Protein AF-X1S8B8-F1 (afdb_monomer_lite)

pLDDT: mean 83.9, std 11.96, range [38.81, 95.12]

Sequence (119 aa):
MYFSFPVNSLIFDIFGVILIASWLFNILILLIDDSYLNKSTVIGKKLNRLTYYNIILFIIGVLLIMWGVILTAFILDRFLFVIAFLMIIIGFFGIEMVSLQLALTTFLNIDNRGVWKFE

Structure (mmCIF, N/CA/C/O backbone):
data_AF-X1S8B8-F1
#
_entry.id   AF-X1S8B8-F1
#
loop_
_atom_site.group_PDB
_atom_site.id
_atom_site.type_symbol
_atom_site.label_atom_id
_atom_site.label_alt_id
_atom_site.label_comp_id
_atom_site.label_asym_id
_atom_site.label_entity_id
_atom_site.label_seq_id
_atom_site.pdbx_PDB_ins_code
_atom_site.Cartn_x
_atom_site.Cartn_y
_atom_site.Cartn_z
_atom_site.occupancy
_atom_site.B_iso_or_equiv
_atom_site.auth_seq_id
_atom_site.auth_comp_id
_atom_site.auth_asym_id
_atom_site.auth_atom_id
_atom_site.pdbx_PDB_model_num
ATOM 1 N N . MET A 1 1 ? 24.107 -4.800 -23.673 1.00 40.25 1 MET A N 1
ATOM 2 C CA . MET A 1 1 ? 22.802 -5.122 -24.285 1.00 40.25 1 MET A CA 1
ATOM 3 C C . MET A 1 1 ? 22.143 -6.275 -23.513 1.00 40.25 1 MET A C 1
ATOM 5 O O . MET A 1 1 ? 21.748 -7.250 -24.121 1.00 40.25 1 MET A O 1
ATOM 9 N N . TYR A 1 2 ? 22.089 -6.206 -22.172 1.00 38.81 2 TYR A N 1
ATOM 10 C CA . TYR A 1 2 ? 21.714 -7.355 -21.316 1.00 38.81 2 TYR A CA 1
ATOM 11 C C . TYR A 1 2 ? 20.583 -7.065 -20.311 1.00 38.81 2 TYR A C 1
ATOM 13 O O . TYR A 1 2 ? 20.232 -7.937 -19.532 1.00 38.81 2 TYR A O 1
ATOM 21 N N . PHE A 1 3 ? 19.980 -5.873 -20.346 1.00 44.00 3 PHE A N 1
ATOM 22 C CA . PHE A 1 3 ? 18.855 -5.511 -19.467 1.00 44.00 3 PHE A CA 1
ATOM 23 C C . PHE A 1 3 ? 17.703 -4.833 -20.216 1.00 44.00 3 PHE A C 1
ATOM 25 O O . PHE A 1 3 ? 16.928 -4.087 -19.634 1.00 44.00 3 PHE A O 1
ATOM 32 N N . SER A 1 4 ? 17.557 -5.095 -21.514 1.00 45.78 4 SER A N 1
ATOM 33 C CA . SER A 1 4 ? 16.315 -4.776 -22.220 1.00 45.78 4 SER A CA 1
ATOM 34 C C . SER A 1 4 ? 15.363 -5.959 -22.061 1.00 45.78 4 SER A C 1
ATOM 36 O O . SER A 1 4 ? 15.211 -6.766 -22.976 1.00 45.78 4 SER A O 1
ATOM 38 N N . PHE A 1 5 ? 14.777 -6.111 -20.872 1.00 48.16 5 PHE A N 1
ATOM 39 C CA . PHE A 1 5 ? 13.583 -6.941 -20.753 1.00 48.16 5 PHE A CA 1
ATOM 40 C C . PHE A 1 5 ? 12.472 -6.250 -21.548 1.00 48.16 5 PHE A C 1
ATOM 42 O O . PHE A 1 5 ? 12.289 -5.041 -21.382 1.00 48.16 5 PHE A O 1
ATOM 49 N N . PRO A 1 6 ? 11.743 -6.956 -22.426 1.00 49.81 6 PRO A N 1
ATOM 50 C CA . PRO A 1 6 ? 10.541 -6.380 -22.993 1.00 49.81 6 PRO A CA 1
ATOM 51 C C . PRO A 1 6 ? 9.609 -6.044 -21.826 1.00 49.81 6 PRO A C 1
ATOM 53 O O . PRO A 1 6 ? 9.276 -6.912 -21.023 1.00 49.81 6 PRO A O 1
ATOM 56 N N . VAL A 1 7 ? 9.195 -4.777 -21.741 1.00 53.12 7 VAL A N 1
ATOM 57 C CA . VAL A 1 7 ? 8.193 -4.275 -20.779 1.00 53.12 7 VAL A CA 1
ATOM 58 C C . VAL A 1 7 ? 6.902 -5.115 -20.840 1.00 53.12 7 VAL A C 1
ATOM 60 O O . VAL A 1 7 ? 6.158 -5.202 -19.874 1.00 53.12 7 VAL A O 1
ATOM 63 N N . ASN A 1 8 ? 6.700 -5.822 -21.953 1.00 55.72 8 ASN A N 1
ATOM 64 C CA . ASN A 1 8 ? 5.643 -6.790 -22.209 1.00 55.72 8 ASN A CA 1
ATOM 65 C C . ASN A 1 8 ? 6.038 -8.211 -21.746 1.00 55.72 8 ASN A C 1
ATOM 67 O O . ASN A 1 8 ? 6.128 -9.143 -22.548 1.00 55.72 8 ASN A O 1
ATOM 71 N N . SER A 1 9 ? 6.385 -8.361 -20.465 1.00 67.62 9 SER A N 1
ATOM 72 C CA . SER A 1 9 ? 6.653 -9.671 -19.861 1.00 67.62 9 SER A CA 1
ATOM 73 C C . SER A 1 9 ? 5.482 -10.075 -18.973 1.00 67.62 9 SER A C 1
ATOM 75 O O . SER A 1 9 ? 5.024 -9.268 -18.168 1.00 67.62 9 SER A O 1
ATOM 77 N N . LEU A 1 10 ? 5.084 -11.346 -19.044 1.00 75.56 10 LEU A N 1
ATOM 78 C CA . LEU A 1 10 ? 4.004 -11.938 -18.242 1.00 75.56 10 LEU A CA 1
ATOM 79 C C . LEU A 1 10 ? 4.133 -11.659 -16.726 1.00 75.56 10 LEU A C 1
ATOM 81 O O . LEU A 1 10 ? 3.137 -11.606 -16.013 1.00 75.56 10 LEU A O 1
ATOM 85 N N . ILE A 1 11 ? 5.352 -11.438 -16.224 1.00 75.81 11 ILE A N 1
ATOM 86 C CA . ILE A 1 11 ? 5.609 -11.077 -14.820 1.00 75.81 11 ILE A CA 1
ATOM 87 C C . ILE A 1 11 ? 5.036 -9.693 -14.480 1.00 75.81 11 ILE A C 1
ATOM 89 O O . ILE A 1 11 ? 4.420 -9.528 -13.429 1.00 75.81 11 ILE A O 1
ATOM 93 N N . PHE A 1 12 ? 5.215 -8.706 -15.362 1.00 75.88 12 PHE A N 1
ATOM 94 C CA . PHE A 1 12 ? 4.678 -7.360 -15.152 1.00 75.88 12 PHE A CA 1
ATOM 95 C C . PHE A 1 12 ? 3.151 -7.349 -15.231 1.00 75.88 12 PHE A C 1
ATOM 97 O O . PHE A 1 12 ? 2.523 -6.633 -14.454 1.00 75.88 12 PHE A O 1
ATOM 104 N N . ASP A 1 13 ? 2.558 -8.195 -16.076 1.00 79.12 13 ASP A N 1
ATOM 105 C CA . ASP A 1 13 ? 1.103 -8.363 -16.136 1.00 79.12 13 ASP A CA 1
ATOM 106 C C . ASP A 1 13 ? 0.554 -8.928 -14.819 1.00 79.12 13 ASP A C 1
ATOM 108 O O . ASP A 1 13 ? -0.391 -8.378 -14.252 1.00 79.12 13 ASP A O 1
ATOM 112 N N . ILE A 1 14 ? 1.184 -9.980 -14.278 1.00 85.75 14 ILE A N 1
ATOM 113 C CA . ILE A 1 14 ? 0.804 -10.564 -12.981 1.00 85.75 14 ILE A CA 1
ATOM 114 C C . ILE A 1 14 ? 0.914 -9.519 -11.864 1.00 85.75 14 ILE A C 1
ATOM 116 O O . ILE A 1 14 ? -0.017 -9.369 -11.073 1.00 85.75 14 ILE A O 1
ATOM 120 N N . PHE A 1 15 ? 2.017 -8.768 -11.803 1.00 84.75 15 PHE A N 1
ATOM 121 C CA . PHE A 1 15 ? 2.184 -7.708 -10.805 1.00 84.75 15 PHE A CA 1
ATOM 122 C C . PHE A 1 15 ? 1.169 -6.576 -10.976 1.00 84.75 15 PHE A C 1
ATOM 124 O O . PHE A 1 15 ? 0.653 -6.076 -9.978 1.00 84.75 15 PHE A O 1
ATOM 131 N N . GLY A 1 16 ? 0.815 -6.213 -12.209 1.00 83.19 16 GLY A N 1
ATOM 132 C CA . GLY A 1 16 ? -0.247 -5.247 -12.481 1.00 83.19 16 GLY A CA 1
ATOM 133 C C . GLY A 1 16 ? -1.607 -5.712 -11.955 1.00 83.19 16 GLY A C 1
ATOM 134 O O . GLY A 1 16 ? -2.304 -4.945 -11.291 1.00 83.19 16 GLY A O 1
ATOM 135 N N . VAL A 1 17 ? -1.964 -6.981 -12.180 1.00 87.44 17 VAL A N 1
ATOM 136 C CA . VAL A 1 17 ? -3.211 -7.569 -11.659 1.00 87.44 17 VAL A CA 1
ATOM 137 C C . VAL A 1 17 ? -3.224 -7.580 -10.130 1.00 87.44 17 VAL A C 1
ATOM 139 O O . VAL A 1 17 ? -4.227 -7.184 -9.535 1.00 87.44 17 VAL A O 1
ATOM 142 N N . ILE A 1 18 ? -2.118 -7.982 -9.492 1.00 88.31 18 ILE A N 1
ATOM 143 C CA . ILE A 1 18 ? -1.986 -7.965 -8.026 1.00 88.31 18 ILE A CA 1
ATOM 144 C C . ILE A 1 18 ? -2.180 -6.544 -7.494 1.00 88.31 18 ILE A C 1
ATOM 146 O O . ILE A 1 18 ? -2.986 -6.343 -6.594 1.00 88.31 18 ILE A O 1
ATOM 150 N N . LEU A 1 19 ? -1.534 -5.548 -8.105 1.00 88.00 19 LEU A N 1
ATOM 151 C CA . LEU A 1 19 ? -1.639 -4.153 -7.683 1.00 88.00 19 LEU A CA 1
ATOM 152 C C . LEU A 1 19 ? -3.083 -3.626 -7.757 1.00 88.00 19 LEU A C 1
ATOM 154 O O . LEU A 1 19 ? -3.543 -2.945 -6.839 1.00 88.00 19 LEU A O 1
ATOM 158 N N . ILE A 1 20 ? -3.816 -3.957 -8.827 1.00 87.56 20 ILE A N 1
ATOM 159 C CA . ILE A 1 20 ? -5.234 -3.591 -8.971 1.00 87.56 20 ILE A CA 1
ATOM 160 C C . ILE A 1 20 ? -6.079 -4.284 -7.896 1.00 87.56 20 ILE A C 1
ATOM 162 O O . ILE A 1 20 ? -6.930 -3.641 -7.281 1.00 87.56 20 ILE A O 1
ATOM 166 N N . ALA A 1 21 ? -5.845 -5.572 -7.637 1.00 88.56 21 ALA A N 1
ATOM 167 C CA . ALA A 1 21 ? -6.549 -6.293 -6.581 1.00 88.56 21 ALA A CA 1
ATOM 168 C C . ALA A 1 21 ? -6.278 -5.667 -5.200 1.00 88.56 21 ALA A C 1
ATOM 170 O O . ALA A 1 21 ? -7.225 -5.367 -4.472 1.00 88.56 21 ALA A O 1
ATOM 171 N N . SER A 1 22 ? -5.013 -5.385 -4.875 1.00 86.50 22 SER A N 1
ATOM 172 C CA . SER A 1 22 ? -4.601 -4.708 -3.639 1.00 86.50 22 SER A CA 1
ATOM 173 C C . SER A 1 22 ? -5.257 -3.337 -3.492 1.00 86.50 22 SER A C 1
ATOM 175 O O . SER A 1 22 ? -5.722 -2.978 -2.411 1.00 86.50 22 SER A O 1
ATOM 177 N N . TRP A 1 23 ? -5.381 -2.581 -4.585 1.00 84.81 23 TRP A N 1
ATOM 178 C CA . TRP A 1 23 ? -6.099 -1.308 -4.588 1.00 84.81 23 TRP A CA 1
ATOM 179 C C . TRP A 1 23 ? -7.581 -1.464 -4.223 1.00 84.81 23 TRP A C 1
ATOM 181 O O . TRP A 1 23 ? -8.077 -0.755 -3.344 1.00 84.81 23 TRP A O 1
ATOM 191 N N . LEU A 1 24 ? -8.277 -2.416 -4.852 1.00 89.06 24 LEU A N 1
ATOM 192 C CA . LEU A 1 24 ? -9.690 -2.690 -4.576 1.00 89.06 24 LEU A CA 1
ATOM 193 C C . LEU A 1 24 ? -9.907 -3.132 -3.123 1.00 89.06 24 LEU A C 1
ATOM 195 O O . LEU A 1 24 ? -10.826 -2.640 -2.466 1.00 89.06 24 LEU A O 1
ATOM 199 N N . PHE A 1 25 ? -9.042 -4.002 -2.593 1.00 86.94 25 PHE A N 1
ATOM 200 C CA . PHE A 1 25 ? -9.104 -4.416 -1.190 1.00 86.94 25 PHE A CA 1
ATOM 201 C C . PHE A 1 25 ? -8.846 -3.257 -0.227 1.00 86.94 25 PHE A C 1
ATOM 203 O O . PHE A 1 25 ? -9.553 -3.132 0.769 1.00 86.94 25 PHE A O 1
ATOM 210 N N . ASN A 1 26 ? -7.899 -2.369 -0.532 1.00 85.81 26 ASN A N 1
ATOM 211 C CA . ASN A 1 26 ? -7.636 -1.190 0.293 1.00 85.81 26 ASN A CA 1
ATOM 212 C C . ASN A 1 26 ? -8.836 -0.229 0.339 1.00 85.81 26 ASN A C 1
ATOM 214 O O . ASN A 1 26 ? -9.151 0.298 1.407 1.00 85.81 26 ASN A O 1
ATOM 218 N N . ILE A 1 27 ? -9.545 -0.038 -0.781 1.00 86.50 27 ILE A N 1
ATOM 219 C CA . ILE A 1 27 ? -10.805 0.726 -0.803 1.00 86.50 27 ILE A CA 1
ATOM 220 C C . ILE A 1 27 ? -11.869 0.028 0.048 1.00 86.50 27 ILE A C 1
ATOM 222 O O . ILE A 1 27 ? -12.556 0.680 0.831 1.00 86.50 27 ILE A O 1
ATOM 226 N N . LEU A 1 28 ? -11.999 -1.293 -0.074 1.00 87.69 28 LEU A N 1
ATOM 227 C CA . LEU A 1 28 ? -12.970 -2.061 0.699 1.00 87.69 28 LEU A CA 1
ATOM 228 C C . LEU A 1 28 ? -12.704 -1.964 2.210 1.00 87.69 28 LEU A C 1
ATOM 230 O O . LEU A 1 28 ? -13.640 -1.720 2.969 1.00 87.69 28 LEU A O 1
ATOM 234 N N . ILE A 1 29 ? -11.443 -2.071 2.642 1.00 85.81 29 ILE A N 1
ATOM 235 C CA . ILE A 1 29 ? -11.053 -1.887 4.049 1.00 85.81 29 ILE A CA 1
ATOM 236 C C . ILE A 1 29 ? -11.421 -0.482 4.527 1.00 85.81 29 ILE A C 1
ATOM 238 O O . ILE A 1 29 ? -11.993 -0.338 5.601 1.00 85.81 29 ILE A O 1
ATOM 242 N N . LEU A 1 30 ? -11.171 0.547 3.716 1.00 87.94 30 LEU A N 1
ATOM 243 C CA . LEU A 1 30 ? -11.544 1.920 4.053 1.00 87.94 30 LEU A CA 1
ATOM 244 C C . LEU A 1 30 ? -13.050 2.087 4.263 1.00 87.94 30 LEU A C 1
ATOM 246 O O . LEU A 1 30 ? -13.462 2.740 5.219 1.00 87.94 30 LEU A O 1
ATOM 250 N N . LEU A 1 31 ? -13.871 1.506 3.385 1.00 87.62 31 LEU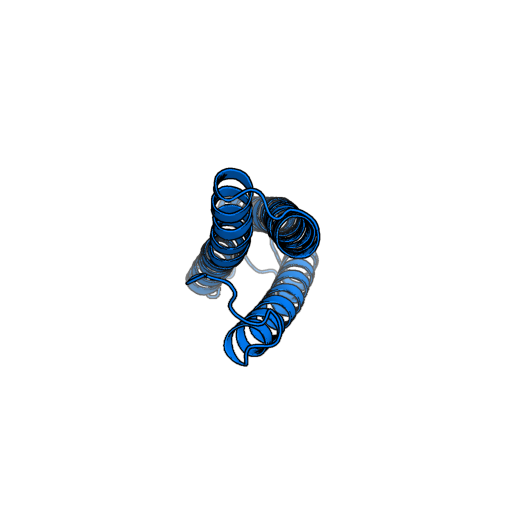 A N 1
ATOM 251 C CA . LEU A 1 31 ? -15.329 1.580 3.501 1.00 87.62 31 LEU A CA 1
ATOM 252 C C . LEU A 1 31 ? -15.833 0.867 4.760 1.00 87.62 31 LEU A C 1
ATOM 254 O O . LEU A 1 31 ? -16.735 1.370 5.435 1.00 87.62 31 LEU A O 1
ATOM 258 N N . ILE A 1 32 ? -15.236 -0.282 5.090 1.00 86.44 32 ILE A N 1
ATOM 259 C CA . ILE A 1 32 ? -15.538 -1.012 6.323 1.00 86.44 32 ILE A CA 1
ATOM 260 C C . ILE A 1 32 ? -15.128 -0.182 7.541 1.00 86.44 32 ILE A C 1
ATOM 262 O O . ILE A 1 32 ? -15.933 -0.015 8.456 1.00 86.44 32 ILE A O 1
ATOM 266 N N . ASP A 1 33 ? -13.921 0.378 7.544 1.00 86.69 33 ASP A N 1
ATOM 267 C CA . ASP A 1 33 ? -13.426 1.188 8.653 1.00 86.69 33 ASP A CA 1
ATOM 268 C C . ASP A 1 33 ? -14.275 2.442 8.871 1.00 86.69 33 ASP A C 1
ATOM 270 O O . ASP A 1 33 ? -14.579 2.805 10.007 1.00 86.69 33 ASP A O 1
ATOM 274 N N . ASP A 1 34 ? -14.705 3.117 7.808 1.00 86.00 34 ASP A N 1
ATOM 275 C CA . ASP A 1 34 ? -15.518 4.317 7.975 1.00 86.00 34 ASP A CA 1
ATOM 276 C C . ASP A 1 34 ? -16.920 4.004 8.518 1.00 86.00 34 ASP A C 1
ATOM 278 O O . ASP A 1 34 ? -17.428 4.734 9.373 1.00 86.00 34 ASP A O 1
ATOM 282 N N . SER A 1 35 ? -17.498 2.881 8.083 1.00 85.62 35 SER A N 1
ATOM 283 C CA . SER A 1 35 ? -18.858 2.473 8.452 1.00 85.62 35 SER A CA 1
ATOM 284 C C . SER A 1 35 ? -18.930 1.817 9.834 1.00 85.62 35 SER A C 1
ATOM 286 O O . SER A 1 35 ? -19.832 2.114 10.617 1.00 85.62 35 SER A O 1
ATOM 288 N N . TYR A 1 36 ? -17.975 0.940 10.157 1.00 86.50 36 TYR A N 1
ATOM 289 C CA . TYR A 1 36 ? -18.071 0.031 11.303 1.00 86.50 36 TYR A CA 1
ATOM 290 C C . TYR A 1 36 ? -17.019 0.280 12.387 1.00 86.50 36 TYR A C 1
ATOM 292 O O . TYR A 1 36 ? -17.183 -0.207 13.505 1.00 86.50 36 TYR A O 1
ATOM 300 N N . LEU A 1 37 ? -15.952 1.044 12.140 1.00 88.94 37 LEU A N 1
ATOM 301 C CA . LEU A 1 37 ? -14.903 1.212 13.146 1.00 88.94 37 LEU A CA 1
ATOM 302 C C . LEU A 1 37 ? -15.330 2.168 14.264 1.00 88.94 37 LEU A C 1
ATOM 304 O O . LEU A 1 37 ? -15.719 3.327 14.065 1.00 88.94 37 LEU A O 1
ATOM 308 N N . ASN A 1 38 ? -15.173 1.717 15.502 1.00 88.06 38 ASN A N 1
ATOM 309 C CA . ASN A 1 38 ? -15.380 2.535 16.679 1.00 88.06 38 ASN A CA 1
ATOM 310 C C . ASN A 1 38 ? -14.165 3.423 16.976 1.00 88.06 38 ASN A C 1
ATOM 312 O O . ASN A 1 38 ? -13.303 3.110 17.804 1.00 88.06 38 ASN A O 1
ATOM 316 N N . LYS A 1 39 ? -14.161 4.605 16.353 1.00 84.69 39 LYS A N 1
ATOM 317 C CA . LYS A 1 39 ? -13.134 5.654 16.487 1.00 84.69 39 LYS A CA 1
ATOM 318 C C . LYS A 1 39 ? -13.026 6.268 17.903 1.00 84.69 39 LYS A C 1
ATOM 320 O O . LYS A 1 39 ? -12.191 7.143 18.120 1.00 84.69 39 LYS A O 1
ATOM 325 N N . SER A 1 40 ? -13.837 5.842 18.878 1.00 85.94 40 SER A N 1
ATOM 326 C CA . SER A 1 40 ? -13.704 6.264 20.284 1.00 85.94 40 SER A CA 1
ATOM 327 C C . SER A 1 40 ? -12.635 5.469 21.045 1.00 85.94 40 SER A C 1
ATOM 329 O O . SER A 1 40 ? -11.960 6.025 21.915 1.00 85.94 40 SER A O 1
ATOM 331 N N . THR A 1 41 ? -12.419 4.205 20.671 1.00 87.50 41 THR A N 1
ATOM 332 C CA . THR A 1 41 ? -11.451 3.320 21.327 1.00 87.50 41 THR A CA 1
ATOM 333 C C . THR A 1 41 ? -10.022 3.619 20.880 1.00 87.50 41 THR A C 1
ATOM 335 O O . THR A 1 41 ? -9.779 4.080 19.764 1.00 87.50 41 THR A O 1
ATOM 338 N N . VAL A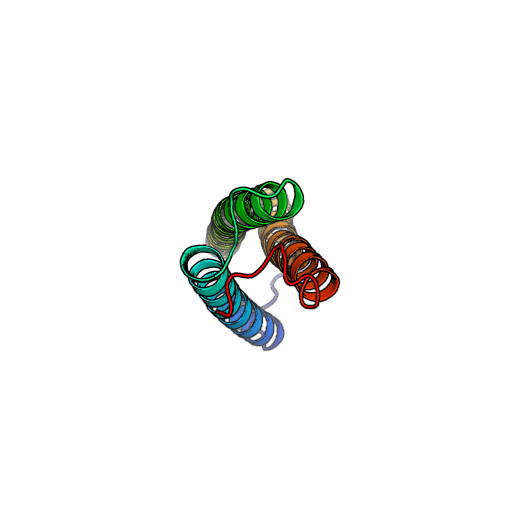 1 42 ? -9.039 3.339 21.743 1.00 88.25 42 VAL A N 1
ATOM 339 C CA . VAL A 1 42 ? -7.614 3.542 21.417 1.00 88.25 42 VAL A CA 1
ATOM 340 C C . VAL A 1 42 ? -7.207 2.714 20.192 1.00 88.25 42 VAL A C 1
ATOM 342 O O . VAL A 1 42 ? -6.523 3.219 19.301 1.00 88.25 42 VAL A O 1
ATOM 345 N N . ILE A 1 43 ? -7.680 1.466 20.118 1.00 87.25 43 ILE A N 1
ATOM 346 C CA . ILE A 1 43 ? -7.403 0.548 19.007 1.00 87.25 43 ILE A CA 1
ATOM 347 C C . ILE A 1 43 ? -8.097 1.026 17.726 1.00 87.25 43 ILE A C 1
ATOM 349 O O . ILE A 1 43 ? -7.438 1.123 16.693 1.00 87.25 43 ILE A O 1
ATOM 353 N N . GLY A 1 44 ? -9.372 1.425 17.794 1.00 86.81 44 GLY A N 1
ATOM 354 C CA . GLY A 1 44 ? -10.098 1.961 16.640 1.00 86.81 44 GLY A CA 1
ATOM 355 C C . GLY A 1 44 ? -9.463 3.236 16.079 1.00 86.81 44 GLY A C 1
ATOM 356 O O . GLY A 1 44 ? -9.312 3.376 14.870 1.00 86.81 44 GLY A O 1
ATOM 357 N N . LYS A 1 45 ? -8.969 4.144 16.932 1.00 88.44 45 LYS A N 1
ATOM 358 C CA . LYS A 1 45 ? -8.197 5.316 16.469 1.00 88.44 45 LYS A CA 1
ATOM 359 C C . LYS A 1 45 ? -6.902 4.919 15.757 1.00 88.44 45 LYS A C 1
ATOM 361 O O . LYS A 1 45 ? -6.518 5.577 14.789 1.00 88.44 45 LYS A O 1
ATOM 366 N N . LYS A 1 46 ? -6.218 3.877 16.242 1.00 89.50 46 LYS A N 1
ATOM 367 C CA . LYS A 1 46 ? -4.970 3.376 15.653 1.00 89.50 46 LYS A CA 1
ATOM 368 C C . LYS A 1 46 ? -5.214 2.724 14.290 1.00 89.50 46 LYS A C 1
ATOM 370 O O . LYS A 1 46 ? -4.485 3.054 13.361 1.00 89.50 46 LYS A O 1
ATOM 375 N N . LEU A 1 47 ? -6.236 1.874 14.168 1.00 90.06 47 LEU A N 1
ATOM 376 C CA . LEU A 1 47 ? -6.649 1.263 12.898 1.00 90.06 47 LEU A CA 1
ATOM 377 C C . LEU A 1 47 ? -7.027 2.331 11.871 1.00 90.06 47 LEU A C 1
ATOM 379 O O . LEU A 1 47 ? -6.406 2.392 10.820 1.00 90.06 47 LEU A O 1
ATOM 383 N N . ASN A 1 48 ? -7.893 3.279 12.244 1.00 90.31 48 ASN A N 1
ATOM 384 C CA . ASN A 1 48 ? -8.287 4.389 11.372 1.00 90.31 48 ASN A CA 1
ATOM 385 C C . ASN A 1 48 ? -7.066 5.150 10.826 1.00 90.31 48 ASN A C 1
ATOM 387 O O . ASN A 1 48 ? -6.969 5.449 9.640 1.00 90.31 48 ASN A O 1
ATOM 391 N N . ARG A 1 49 ? -6.089 5.448 11.694 1.00 89.69 49 ARG A N 1
ATOM 392 C CA . ARG A 1 49 ? -4.855 6.135 11.291 1.00 89.69 49 ARG A CA 1
ATOM 393 C C . ARG A 1 49 ? -3.982 5.277 10.370 1.00 89.69 49 ARG A C 1
ATOM 395 O O . ARG A 1 49 ? -3.423 5.818 9.420 1.00 89.69 49 ARG A O 1
ATOM 402 N N . LEU A 1 50 ? -3.863 3.976 10.641 1.00 90.56 50 LEU A N 1
ATOM 403 C CA . LEU A 1 50 ? -3.141 3.038 9.776 1.00 90.56 50 LEU A CA 1
ATOM 404 C C . LEU A 1 50 ? -3.770 2.969 8.384 1.00 90.56 50 LEU A C 1
ATOM 406 O O . LEU A 1 50 ? -3.035 2.973 7.404 1.00 90.56 50 LEU A O 1
ATOM 410 N N . THR A 1 51 ? -5.097 3.008 8.289 1.00 90.94 51 THR A N 1
ATOM 411 C CA . THR A 1 51 ? -5.819 3.035 7.013 1.00 90.94 51 THR A CA 1
ATOM 412 C C . THR A 1 51 ? -5.486 4.287 6.212 1.00 90.94 51 THR A C 1
ATOM 414 O O . THR A 1 51 ? -5.114 4.182 5.046 1.00 90.94 51 THR A O 1
ATOM 417 N N . TYR A 1 52 ? -5.472 5.471 6.835 1.00 89.44 52 TYR A N 1
ATOM 418 C CA . TYR A 1 52 ? -5.026 6.692 6.148 1.00 89.44 52 TYR A CA 1
ATOM 419 C C . TYR A 1 52 ? -3.552 6.650 5.728 1.00 89.44 52 TYR A C 1
ATOM 421 O O . TYR A 1 52 ? -3.222 7.074 4.619 1.00 89.44 52 TYR A O 1
ATOM 429 N N . TYR A 1 53 ? -2.659 6.131 6.577 1.00 90.19 53 TYR A N 1
ATOM 430 C CA . TYR A 1 53 ? -1.253 5.957 6.201 1.00 90.19 53 TYR A CA 1
ATOM 431 C C . TYR A 1 53 ? -1.093 4.998 5.025 1.00 90.19 53 TYR A C 1
ATOM 433 O O . TYR A 1 53 ? -0.316 5.290 4.118 1.00 90.19 53 TYR A O 1
ATOM 441 N N . ASN A 1 54 ? -1.863 3.912 5.003 1.00 91.44 54 ASN A N 1
ATOM 442 C CA . ASN A 1 54 ? -1.868 2.961 3.906 1.00 91.44 54 ASN A CA 1
ATOM 443 C C . ASN A 1 54 ? -2.288 3.619 2.585 1.00 91.44 54 ASN A C 1
ATOM 445 O O . ASN A 1 54 ? -1.593 3.450 1.593 1.00 91.44 54 ASN A O 1
ATOM 449 N N . ILE A 1 55 ? -3.333 4.456 2.567 1.00 90.75 55 ILE A N 1
ATOM 450 C CA . ILE A 1 55 ? -3.743 5.192 1.352 1.00 90.75 55 ILE A CA 1
ATOM 451 C C . ILE A 1 55 ? -2.635 6.128 0.858 1.00 90.75 55 ILE A C 1
ATOM 453 O O . ILE A 1 55 ? -2.336 6.165 -0.334 1.00 90.75 55 ILE A O 1
ATOM 457 N N . ILE A 1 56 ? -2.033 6.911 1.758 1.00 91.62 56 ILE A N 1
ATOM 458 C CA . ILE A 1 56 ? -0.986 7.872 1.381 1.00 91.62 56 ILE A CA 1
ATOM 459 C C . ILE A 1 56 ? 0.221 7.128 0.802 1.00 91.62 56 ILE A C 1
ATOM 461 O O . ILE A 1 56 ? 0.724 7.498 -0.259 1.00 91.62 56 ILE A O 1
ATOM 465 N N . LEU A 1 57 ? 0.662 6.060 1.471 1.00 92.75 57 LEU A N 1
ATOM 466 C CA . LEU A 1 57 ? 1.765 5.224 1.004 1.00 92.75 57 LEU A CA 1
ATOM 467 C C . LEU A 1 57 ? 1.413 4.497 -0.294 1.00 92.75 57 LEU A C 1
ATOM 469 O O . LEU A 1 57 ? 2.277 4.365 -1.158 1.00 92.75 57 LEU A O 1
ATOM 473 N N . PHE A 1 58 ? 0.146 4.121 -0.481 1.00 92.12 58 PHE A N 1
ATOM 474 C CA . PHE A 1 58 ? -0.349 3.562 -1.730 1.00 92.12 58 PHE A CA 1
ATOM 475 C C . PHE A 1 58 ? -0.192 4.550 -2.889 1.00 92.12 58 PHE A C 1
ATOM 477 O O . PHE A 1 58 ? 0.390 4.210 -3.916 1.00 92.12 58 PHE A O 1
ATOM 484 N N . ILE A 1 59 ? -0.635 5.798 -2.708 1.00 91.88 59 ILE A N 1
ATOM 485 C CA . ILE A 1 59 ? -0.495 6.856 -3.720 1.00 91.88 59 ILE A CA 1
ATOM 486 C C . ILE A 1 59 ? 0.983 7.097 -4.049 1.00 91.88 59 ILE A C 1
ATOM 488 O O . ILE A 1 59 ? 1.347 7.154 -5.222 1.00 91.88 59 ILE A O 1
ATOM 492 N N . ILE A 1 60 ? 1.845 7.197 -3.033 1.00 95.00 60 ILE A N 1
ATOM 493 C CA . ILE A 1 60 ? 3.293 7.369 -3.232 1.00 95.00 60 ILE A CA 1
ATOM 494 C C . ILE A 1 60 ? 3.876 6.184 -4.010 1.00 95.00 60 ILE A C 1
ATOM 496 O O . ILE A 1 60 ? 4.642 6.392 -4.950 1.00 95.00 60 ILE A O 1
ATOM 500 N N . GLY A 1 61 ? 3.495 4.954 -3.662 1.00 95.06 61 GLY A N 1
ATOM 501 C CA . GLY A 1 61 ? 3.939 3.747 -4.353 1.00 95.06 61 GLY A CA 1
ATOM 502 C C . GLY A 1 61 ? 3.512 3.722 -5.821 1.00 95.06 61 GLY A C 1
ATOM 503 O O . GLY A 1 61 ? 4.340 3.456 -6.689 1.00 95.06 61 GLY A O 1
ATOM 504 N N . VAL A 1 62 ? 2.262 4.089 -6.123 1.00 92.50 62 VAL A N 1
ATOM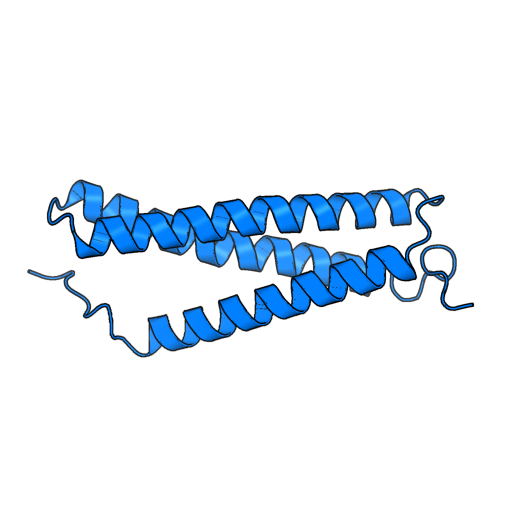 505 C CA . VAL A 1 62 ? 1.766 4.186 -7.506 1.00 92.50 62 VAL A CA 1
ATOM 506 C C . VAL A 1 62 ? 2.529 5.251 -8.286 1.00 92.50 62 VAL A C 1
ATOM 508 O O . VAL A 1 62 ? 2.922 5.001 -9.423 1.00 92.50 62 VAL A O 1
ATOM 511 N N . LEU A 1 63 ? 2.794 6.414 -7.683 1.00 94.56 63 LEU A N 1
ATOM 512 C CA . LEU A 1 63 ? 3.598 7.459 -8.319 1.00 94.56 63 LEU A CA 1
ATOM 513 C C . LEU A 1 63 ? 5.026 6.973 -8.601 1.00 94.56 63 LEU A C 1
ATOM 515 O O . LEU A 1 63 ? 5.534 7.219 -9.693 1.00 94.56 63 LEU A O 1
ATOM 519 N N . LEU A 1 64 ? 5.659 6.256 -7.667 1.00 95.12 64 LEU A N 1
ATOM 520 C CA . LEU A 1 64 ? 6.986 5.665 -7.871 1.00 95.12 64 LEU A CA 1
ATOM 521 C C . LEU A 1 64 ? 6.998 4.670 -9.035 1.00 95.12 64 LEU A C 1
ATOM 523 O O . LEU A 1 64 ? 7.885 4.749 -9.884 1.00 95.12 64 LEU A O 1
ATOM 527 N N . ILE A 1 65 ? 6.005 3.779 -9.105 1.00 92.12 65 ILE A N 1
ATOM 528 C CA . ILE A 1 65 ? 5.871 2.816 -10.205 1.00 92.12 65 ILE A CA 1
ATOM 529 C C . ILE A 1 65 ? 5.657 3.554 -11.526 1.00 92.12 65 ILE A C 1
ATOM 531 O O . ILE A 1 65 ? 6.380 3.303 -12.485 1.00 92.12 65 ILE A O 1
ATOM 535 N N . MET A 1 66 ? 4.710 4.493 -11.579 1.00 90.12 66 MET A N 1
ATOM 536 C CA . MET A 1 66 ? 4.380 5.241 -12.793 1.00 90.12 66 MET A CA 1
ATOM 537 C C . MET A 1 66 ? 5.593 6.010 -13.327 1.00 90.12 66 MET A C 1
ATOM 539 O O . MET A 1 66 ? 5.929 5.886 -14.505 1.00 90.12 66 MET A O 1
ATOM 543 N N . TRP A 1 67 ? 6.291 6.757 -12.467 1.00 90.12 67 TRP A N 1
ATOM 544 C CA . TRP A 1 67 ? 7.505 7.469 -12.863 1.00 90.12 67 TRP A CA 1
ATOM 545 C C . TRP A 1 67 ? 8.630 6.510 -13.248 1.00 90.12 67 TRP A C 1
ATOM 547 O O . TRP A 1 67 ? 9.303 6.754 -14.244 1.00 90.12 67 TRP A O 1
ATOM 557 N N . GLY A 1 68 ? 8.809 5.397 -12.537 1.00 89.38 68 GLY A N 1
ATOM 558 C CA . GLY A 1 68 ? 9.788 4.376 -12.907 1.00 89.38 68 GLY A CA 1
ATOM 559 C C . GLY A 1 68 ? 9.513 3.766 -14.288 1.00 89.38 68 GLY A C 1
ATOM 560 O O . GLY A 1 68 ? 10.431 3.608 -15.093 1.00 89.38 68 GLY A O 1
ATOM 561 N N . VAL A 1 69 ? 8.249 3.502 -14.626 1.00 86.12 69 VAL A N 1
ATOM 562 C CA . VAL A 1 69 ? 7.853 3.017 -15.959 1.00 86.12 69 VAL A CA 1
ATOM 563 C C . VAL A 1 69 ? 8.121 4.074 -17.035 1.00 86.12 69 VAL A C 1
ATOM 565 O O . VAL A 1 69 ? 8.710 3.759 -18.066 1.00 86.12 69 VAL A O 1
ATOM 568 N N . ILE A 1 70 ? 7.768 5.341 -16.795 1.00 85.75 70 ILE A N 1
ATOM 569 C CA . ILE A 1 70 ? 8.058 6.435 -17.739 1.00 85.75 70 ILE A CA 1
ATOM 570 C C . ILE A 1 70 ? 9.573 6.555 -17.970 1.00 85.75 70 ILE A C 1
ATOM 572 O O . ILE A 1 70 ? 10.031 6.602 -19.110 1.00 85.75 70 ILE A O 1
ATOM 576 N N . LEU A 1 71 ? 10.373 6.557 -16.904 1.00 85.50 71 LEU A N 1
ATOM 577 C CA . LEU A 1 71 ? 11.826 6.682 -17.012 1.00 85.50 71 LEU A CA 1
ATOM 578 C C . LEU A 1 71 ? 12.443 5.485 -17.752 1.00 85.50 71 LEU A C 1
ATOM 580 O O . LEU A 1 71 ? 13.284 5.689 -18.620 1.00 85.50 71 LEU A O 1
ATOM 584 N N . THR A 1 72 ? 11.997 4.254 -17.483 1.00 81.81 72 THR A N 1
ATOM 585 C CA . THR A 1 72 ? 12.489 3.064 -18.210 1.00 81.81 72 THR A CA 1
ATOM 586 C C . THR A 1 72 ? 12.074 3.037 -19.684 1.00 81.81 72 THR A C 1
ATOM 588 O O . THR A 1 72 ? 12.811 2.487 -20.501 1.00 81.81 72 THR A O 1
ATOM 591 N N . ALA A 1 73 ? 10.936 3.637 -20.047 1.00 76.50 73 ALA A N 1
ATOM 592 C CA . ALA A 1 73 ? 10.452 3.684 -21.427 1.00 76.50 73 ALA A CA 1
ATOM 593 C C . ALA A 1 73 ? 11.138 4.761 -22.287 1.00 76.50 73 ALA A C 1
ATOM 595 O O . ALA A 1 73 ? 11.336 4.550 -23.483 1.00 76.50 73 ALA A O 1
ATOM 596 N N . PHE A 1 74 ? 11.499 5.908 -21.699 1.00 73.75 74 PHE A N 1
ATOM 597 C CA . PHE A 1 74 ? 12.002 7.070 -22.446 1.00 73.75 74 PHE A CA 1
ATOM 598 C C . PHE A 1 74 ? 13.487 7.389 -22.213 1.00 73.75 74 PHE A C 1
ATOM 600 O O . PHE A 1 74 ? 14.067 8.143 -22.995 1.00 73.75 74 PHE A O 1
ATOM 607 N N . ILE A 1 75 ? 14.128 6.835 -21.176 1.00 69.00 75 ILE A N 1
ATOM 608 C CA . ILE A 1 75 ? 15.522 7.142 -20.827 1.00 69.00 75 ILE A CA 1
ATOM 609 C C . ILE A 1 75 ? 16.405 5.899 -20.975 1.00 69.00 75 ILE A C 1
ATOM 611 O O . ILE A 1 75 ? 16.256 4.909 -20.266 1.00 69.00 75 ILE A O 1
ATOM 615 N N . LEU A 1 76 ? 17.377 5.987 -21.890 1.00 63.06 76 LEU A N 1
ATOM 616 C CA . LEU A 1 76 ? 18.345 4.923 -22.204 1.00 63.06 76 LEU A CA 1
ATOM 617 C C . LEU A 1 76 ? 19.663 5.026 -21.411 1.00 63.06 76 LEU A C 1
ATOM 619 O O . LEU A 1 76 ? 20.563 4.203 -21.605 1.00 63.06 76 LEU A O 1
ATOM 623 N N . ASP A 1 77 ? 19.807 6.028 -20.538 1.00 78.12 77 ASP A N 1
ATOM 624 C CA . ASP A 1 77 ? 20.978 6.134 -19.669 1.00 78.12 77 ASP A CA 1
ATOM 625 C C . ASP A 1 77 ? 20.993 4.996 -18.639 1.00 78.12 77 ASP A C 1
ATOM 627 O O . ASP A 1 77 ? 20.016 4.748 -17.932 1.00 78.12 77 ASP A O 1
ATOM 631 N N . ARG A 1 78 ? 22.125 4.290 -18.549 1.00 76.81 78 ARG A N 1
ATOM 632 C CA . ARG A 1 78 ? 22.245 3.051 -17.767 1.00 76.81 78 ARG A CA 1
ATOM 633 C C . ARG A 1 78 ? 22.063 3.267 -16.269 1.00 76.81 78 ARG A C 1
ATOM 635 O O . ARG A 1 78 ? 21.572 2.365 -15.598 1.00 76.81 78 ARG A O 1
ATOM 642 N N . PHE A 1 79 ? 22.475 4.415 -15.741 1.00 81.56 79 PHE A N 1
ATOM 643 C CA . PHE A 1 79 ? 22.350 4.703 -14.316 1.00 81.56 79 PHE A CA 1
ATOM 644 C C . PHE A 1 79 ? 20.906 5.070 -13.967 1.00 81.56 79 PHE A C 1
ATOM 646 O O . PHE A 1 79 ? 20.330 4.508 -13.034 1.00 81.56 79 PHE A O 1
ATOM 653 N N . LEU A 1 80 ? 20.289 5.937 -14.774 1.00 82.94 80 LEU A N 1
ATOM 654 C CA . LEU A 1 80 ? 18.881 6.306 -14.611 1.00 82.94 80 LEU A CA 1
ATOM 655 C C . LEU A 1 80 ? 17.942 5.112 -14.806 1.00 82.94 80 LEU A C 1
ATOM 657 O O . LEU A 1 80 ? 16.952 5.002 -14.087 1.00 82.94 80 LEU A O 1
ATOM 661 N N . PHE A 1 81 ? 18.285 4.179 -15.696 1.00 84.12 81 PHE A N 1
ATOM 662 C CA . PHE A 1 81 ? 17.539 2.935 -15.873 1.00 84.12 81 PHE A CA 1
ATOM 663 C C . PHE A 1 81 ? 17.502 2.089 -14.589 1.00 84.12 81 PHE A C 1
ATOM 665 O O . PHE A 1 81 ? 16.442 1.596 -14.208 1.00 84.12 81 PHE A O 1
ATOM 672 N N . VAL A 1 82 ? 18.632 1.957 -13.880 1.00 87.50 82 VAL A N 1
ATOM 673 C CA . VAL A 1 82 ? 18.683 1.221 -12.603 1.00 87.50 82 VAL A CA 1
ATOM 674 C C . VAL A 1 82 ? 17.836 1.914 -11.537 1.00 87.50 82 VAL A C 1
ATOM 676 O O . VAL A 1 82 ? 17.070 1.245 -10.845 1.00 87.50 82 VAL A O 1
ATOM 679 N N . ILE A 1 83 ? 17.927 3.243 -11.422 1.00 89.56 83 ILE A N 1
ATOM 680 C CA . ILE A 1 83 ? 17.103 4.016 -10.478 1.00 89.56 83 ILE A CA 1
ATOM 681 C C . ILE A 1 83 ? 15.617 3.816 -10.779 1.00 89.56 83 ILE A C 1
ATOM 683 O O . ILE A 1 83 ? 14.842 3.527 -9.872 1.00 89.56 83 ILE A O 1
ATOM 687 N N . ALA A 1 84 ? 15.225 3.915 -12.047 1.00 89.38 84 ALA A N 1
ATOM 688 C CA . ALA A 1 84 ? 13.845 3.742 -12.470 1.00 89.38 84 ALA A CA 1
ATOM 689 C C . ALA A 1 84 ? 13.309 2.342 -12.124 1.00 89.38 84 ALA A C 1
ATOM 691 O O . ALA A 1 84 ? 12.194 2.210 -11.621 1.00 89.38 84 ALA A O 1
ATOM 692 N N . PHE A 1 85 ? 14.126 1.302 -12.301 1.00 86.81 85 PHE A N 1
ATOM 693 C CA . PHE A 1 85 ? 13.760 -0.061 -11.920 1.00 86.81 85 PHE A CA 1
ATOM 694 C C . PHE A 1 85 ? 13.621 -0.225 -10.397 1.00 86.81 85 PHE A C 1
ATOM 696 O O . PHE A 1 85 ? 12.678 -0.860 -9.924 1.00 86.81 85 PHE A O 1
ATOM 703 N N . LEU A 1 86 ? 14.512 0.395 -9.613 1.00 91.50 86 LEU A N 1
ATOM 704 C CA . LEU A 1 86 ? 14.399 0.427 -8.152 1.00 91.50 86 LEU A CA 1
ATOM 705 C C . LEU A 1 86 ? 13.128 1.149 -7.693 1.00 91.50 86 LEU A C 1
ATOM 707 O O . LEU A 1 86 ? 12.486 0.681 -6.758 1.00 91.50 86 LEU A O 1
ATOM 711 N N . MET A 1 87 ? 12.727 2.236 -8.358 1.00 93.88 87 MET A N 1
ATOM 712 C CA . MET A 1 87 ? 11.470 2.932 -8.056 1.00 93.88 87 MET A CA 1
ATOM 713 C C . MET A 1 87 ? 10.256 2.020 -8.254 1.00 93.88 87 MET A C 1
ATOM 715 O O . MET A 1 87 ? 9.382 1.991 -7.389 1.00 93.88 87 MET A O 1
ATOM 719 N N . ILE A 1 88 ? 10.224 1.236 -9.339 1.00 91.38 88 ILE A N 1
ATOM 720 C CA . ILE A 1 88 ? 9.149 0.262 -9.594 1.00 91.38 88 ILE A CA 1
ATOM 721 C C . ILE A 1 88 ? 9.110 -0.794 -8.484 1.00 91.38 88 ILE A C 1
ATOM 723 O O . ILE A 1 88 ? 8.054 -1.035 -7.904 1.00 91.38 88 ILE A O 1
ATOM 727 N N . ILE A 1 89 ? 10.260 -1.393 -8.155 1.00 91.94 89 ILE A N 1
ATOM 728 C CA . ILE A 1 89 ? 10.360 -2.440 -7.128 1.00 91.94 89 ILE A CA 1
ATOM 729 C C . ILE A 1 89 ? 9.939 -1.899 -5.756 1.00 91.94 89 ILE A C 1
ATOM 731 O O . ILE A 1 89 ? 9.102 -2.503 -5.087 1.00 91.94 89 ILE A O 1
ATOM 735 N N . ILE A 1 90 ? 10.490 -0.757 -5.337 1.00 95.06 90 ILE A N 1
ATOM 736 C CA . ILE A 1 90 ? 10.189 -0.143 -4.037 1.00 95.06 90 ILE A CA 1
ATOM 737 C C . ILE A 1 90 ? 8.717 0.265 -3.966 1.00 95.06 90 ILE A C 1
ATOM 739 O O . ILE A 1 90 ? 8.079 0.036 -2.942 1.00 95.06 90 ILE A O 1
ATOM 743 N N . GLY A 1 91 ? 8.165 0.833 -5.041 1.00 94.25 91 GLY A N 1
ATOM 744 C CA . GLY A 1 91 ? 6.755 1.204 -5.096 1.00 94.25 91 GLY A CA 1
ATOM 745 C C . GLY A 1 91 ? 5.837 -0.011 -4.964 1.00 94.25 91 GLY A C 1
ATOM 746 O O . GLY A 1 91 ? 4.929 0.007 -4.137 1.00 94.25 91 GLY A O 1
ATOM 747 N N . PHE A 1 92 ? 6.117 -1.087 -5.707 1.00 93.06 92 PHE A N 1
ATOM 748 C CA . PHE A 1 92 ? 5.318 -2.313 -5.671 1.00 93.06 92 PHE A CA 1
ATOM 749 C C . PHE A 1 92 ? 5.377 -2.995 -4.300 1.00 93.06 92 PHE A C 1
ATOM 751 O O . PHE A 1 92 ? 4.353 -3.152 -3.639 1.00 93.06 92 PHE A O 1
ATOM 758 N N . PHE A 1 93 ? 6.572 -3.344 -3.818 1.00 93.31 93 PHE A N 1
ATOM 759 C CA . PHE A 1 93 ? 6.699 -4.030 -2.530 1.00 93.31 93 PHE A CA 1
ATOM 760 C C . PHE A 1 93 ? 6.308 -3.139 -1.348 1.00 93.31 93 PHE A C 1
ATOM 762 O O . PHE A 1 93 ? 5.787 -3.645 -0.357 1.00 93.31 93 PHE A O 1
ATOM 769 N N . GLY A 1 94 ? 6.516 -1.824 -1.446 1.00 93.56 94 GLY A N 1
ATOM 770 C CA . GLY A 1 94 ? 6.076 -0.870 -0.432 1.00 93.56 94 GLY A CA 1
ATOM 771 C C . GLY A 1 94 ? 4.558 -0.873 -0.260 1.00 93.56 94 GLY A C 1
ATOM 772 O O . GLY A 1 94 ? 4.078 -0.940 0.870 1.00 93.56 94 GLY A O 1
ATOM 773 N N . ILE A 1 95 ? 3.808 -0.877 -1.368 1.00 93.44 95 ILE A N 1
ATOM 774 C CA . ILE A 1 95 ? 2.344 -1.013 -1.352 1.00 93.44 95 ILE A CA 1
ATOM 775 C C . ILE A 1 95 ? 1.927 -2.313 -0.666 1.00 93.44 95 ILE A C 1
ATOM 777 O O . ILE A 1 95 ? 1.112 -2.290 0.260 1.00 93.44 95 ILE A O 1
ATOM 781 N N . GLU A 1 96 ? 2.496 -3.437 -1.100 1.00 91.00 96 GLU A N 1
ATOM 782 C CA . GLU A 1 96 ? 2.101 -4.761 -0.617 1.00 91.00 96 GLU A CA 1
ATOM 783 C C . GLU A 1 96 ? 2.419 -4.951 0.871 1.00 91.00 96 GLU A C 1
ATOM 785 O O . GLU A 1 96 ? 1.579 -5.437 1.627 1.00 91.00 96 GLU A O 1
ATOM 790 N N . MET A 1 97 ? 3.590 -4.505 1.338 1.00 92.38 97 MET A N 1
ATOM 791 C CA . MET A 1 97 ? 3.966 -4.625 2.750 1.00 92.38 97 MET A CA 1
ATOM 792 C C . MET A 1 97 ? 3.040 -3.829 3.675 1.00 92.38 97 MET A C 1
ATOM 794 O O . MET A 1 97 ? 2.635 -4.337 4.723 1.00 92.38 97 MET A O 1
ATOM 798 N N . VAL A 1 98 ? 2.690 -2.595 3.304 1.00 91.50 98 VAL A N 1
ATOM 799 C CA . VAL A 1 98 ? 1.820 -1.743 4.132 1.00 91.50 98 VAL A CA 1
ATOM 800 C C . VAL A 1 98 ? 0.375 -2.244 4.090 1.00 91.50 98 VAL A C 1
ATOM 802 O O . VAL A 1 98 ? -0.280 -2.309 5.133 1.00 91.50 98 VAL A O 1
ATOM 805 N N . SER A 1 99 ? -0.094 -2.689 2.921 1.00 89.94 99 SER A N 1
ATOM 806 C CA . SER A 1 99 ? -1.430 -3.281 2.765 1.00 89.94 99 SER A CA 1
ATOM 807 C C . SER A 1 99 ? -1.560 -4.565 3.590 1.00 89.94 99 SER A C 1
ATOM 809 O O . SER A 1 99 ? -2.537 -4.743 4.319 1.00 89.94 99 SER A O 1
ATOM 811 N N . LEU A 1 100 ? -0.533 -5.423 3.571 1.00 90.44 100 LEU A N 1
ATOM 812 C CA . LEU A 1 100 ? -0.468 -6.625 4.401 1.00 90.44 100 LEU A CA 1
ATOM 813 C C . LEU A 1 100 ? -0.459 -6.281 5.896 1.00 90.44 100 LEU A C 1
ATOM 815 O O . LEU A 1 100 ? -1.169 -6.912 6.677 1.00 90.44 100 LEU A O 1
ATOM 819 N N . GLN A 1 101 ? 0.308 -5.269 6.309 1.00 92.00 101 GLN A N 1
ATOM 820 C CA . GLN A 1 101 ? 0.335 -4.817 7.700 1.00 92.00 101 GLN A CA 1
ATOM 821 C C . GLN A 1 101 ? -1.050 -4.352 8.173 1.00 92.00 101 GLN A C 1
ATOM 823 O O . GLN A 1 101 ? -1.462 -4.684 9.293 1.00 92.00 101 GLN A O 1
ATOM 828 N N . LEU A 1 102 ? -1.774 -3.601 7.339 1.00 90.88 102 LEU A N 1
ATOM 829 C CA . LEU A 1 102 ? -3.137 -3.170 7.636 1.00 90.88 102 LEU A CA 1
ATOM 830 C C . LEU A 1 102 ? -4.081 -4.371 7.751 1.00 90.88 102 LEU A C 1
ATOM 832 O O . LEU A 1 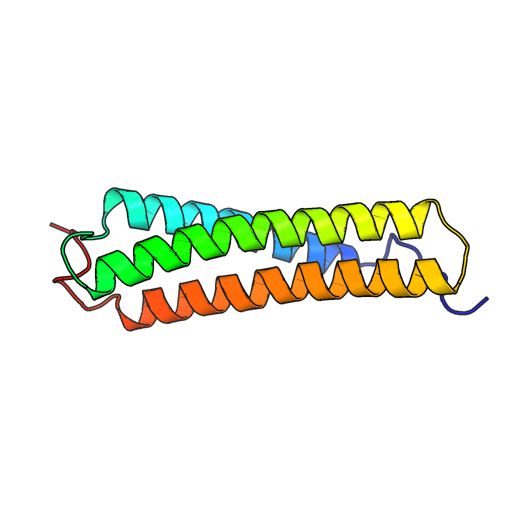102 ? -4.794 -4.487 8.750 1.00 90.88 102 LEU A O 1
ATOM 836 N N . ALA A 1 103 ? -4.041 -5.290 6.785 1.00 88.81 103 ALA A N 1
ATOM 837 C CA . ALA A 1 103 ? -4.870 -6.493 6.786 1.00 88.81 103 ALA A CA 1
ATOM 838 C C . ALA A 1 103 ? -4.623 -7.361 8.031 1.00 88.81 103 ALA A C 1
ATOM 840 O O . ALA A 1 103 ? -5.572 -7.746 8.713 1.00 88.81 103 ALA A O 1
ATOM 841 N N . LEU A 1 104 ? -3.357 -7.596 8.392 1.00 91.12 104 LEU A N 1
ATOM 842 C CA . LEU A 1 104 ? -2.984 -8.348 9.594 1.00 91.12 104 LEU A CA 1
ATOM 843 C C . LEU A 1 104 ? -3.471 -7.661 10.871 1.00 91.12 104 LEU A C 1
ATOM 845 O O . LEU A 1 104 ? -4.036 -8.312 11.746 1.00 91.12 104 LEU A O 1
ATOM 849 N N . THR A 1 105 ? -3.283 -6.344 10.986 1.00 89.94 105 THR A N 1
ATOM 850 C CA . THR A 1 105 ? -3.724 -5.601 12.177 1.00 89.94 105 THR A CA 1
ATOM 851 C C . THR A 1 105 ? -5.246 -5.631 12.309 1.00 89.94 105 THR A C 1
ATOM 853 O O . THR A 1 105 ? -5.763 -5.784 13.414 1.00 89.94 105 THR A O 1
ATOM 856 N N . THR A 1 106 ? -5.958 -5.522 11.189 1.00 87.69 106 THR A N 1
ATOM 857 C CA . THR A 1 106 ? -7.422 -5.608 11.131 1.00 87.69 106 THR A CA 1
ATOM 858 C C . THR A 1 106 ? -7.897 -6.992 11.561 1.00 87.69 106 THR A C 1
ATOM 860 O O . THR A 1 106 ? -8.717 -7.104 12.471 1.00 87.69 106 THR A O 1
ATOM 863 N N . PHE A 1 107 ? -7.311 -8.048 10.991 1.00 88.31 107 PHE A N 1
ATOM 864 C CA . PHE A 1 107 ? -7.632 -9.437 11.312 1.00 88.31 107 PHE A CA 1
ATOM 865 C C . PHE A 1 107 ? -7.410 -9.760 12.795 1.00 88.31 107 PHE A C 1
ATOM 867 O O . PHE A 1 107 ? -8.293 -10.307 13.445 1.00 88.31 107 PHE A O 1
ATOM 874 N N . LEU A 1 108 ? -6.279 -9.340 13.369 1.00 90.06 108 LEU A N 1
ATOM 875 C CA . LEU A 1 108 ? -5.973 -9.558 14.789 1.00 90.06 108 LEU A CA 1
ATOM 876 C C . LEU A 1 108 ? -6.951 -8.864 15.751 1.00 90.06 108 LEU A C 1
ATOM 878 O O . LEU A 1 108 ? -6.985 -9.203 16.930 1.00 90.06 108 LEU A O 1
ATOM 882 N N . ASN A 1 109 ? -7.720 -7.881 15.277 1.00 87.50 109 ASN A N 1
ATOM 883 C CA . ASN A 1 109 ? -8.688 -7.148 16.088 1.00 87.50 109 ASN A CA 1
ATOM 884 C C . ASN A 1 109 ? -10.141 -7.446 15.697 1.00 87.50 109 ASN A C 1
ATOM 886 O O . ASN A 1 109 ? -11.032 -6.782 16.222 1.00 87.50 109 ASN A O 1
ATOM 890 N N . ILE A 1 110 ? -10.403 -8.411 14.808 1.00 84.75 110 ILE A N 1
ATOM 891 C CA . ILE A 1 110 ? -11.750 -8.667 14.275 1.00 84.75 110 ILE A CA 1
ATOM 892 C C . ILE A 1 110 ? -12.743 -9.115 15.358 1.00 84.75 110 ILE A C 1
ATOM 894 O O . ILE A 1 110 ? -13.881 -8.656 15.383 1.00 84.75 110 ILE A O 1
ATOM 898 N N . ASP A 1 111 ? -12.282 -9.905 16.329 1.00 84.69 111 ASP A N 1
ATOM 899 C CA . ASP A 1 111 ? -13.109 -10.401 17.438 1.00 84.69 111 ASP A CA 1
ATOM 900 C C . ASP A 1 111 ? -13.327 -9.359 18.549 1.00 84.69 111 ASP A C 1
ATOM 902 O O . ASP A 1 111 ? -14.091 -9.576 19.497 1.00 84.69 111 ASP A O 1
ATOM 906 N N . ASN A 1 112 ? -12.667 -8.200 18.463 1.00 83.88 112 ASN A N 1
ATOM 907 C CA . ASN A 1 112 ? -12.786 -7.156 19.468 1.00 83.88 112 ASN A CA 1
ATOM 908 C C . ASN A 1 112 ? -14.073 -6.347 19.257 1.00 83.88 112 ASN A C 1
ATOM 910 O O . ASN A 1 112 ? -14.082 -5.319 18.578 1.00 83.88 112 ASN A O 1
ATOM 914 N N . ARG A 1 113 ? -15.162 -6.785 19.900 1.00 75.31 113 ARG A N 1
ATOM 915 C CA . ARG A 1 113 ? -16.487 -6.137 19.827 1.00 75.31 113 ARG A CA 1
ATOM 916 C C . ARG A 1 113 ? -16.492 -4.659 20.233 1.00 75.31 113 ARG A C 1
ATOM 918 O O . ARG A 1 113 ? -17.364 -3.920 19.810 1.00 75.31 113 ARG A O 1
ATOM 925 N N . GLY A 1 114 ? -15.522 -4.197 21.027 1.00 78.06 114 GLY A N 1
ATOM 926 C CA . GLY A 1 114 ? -15.408 -2.772 21.362 1.00 78.06 114 GLY A CA 1
ATOM 927 C C . GLY A 1 114 ? -14.884 -1.914 20.203 1.00 78.06 114 GLY A C 1
ATOM 928 O O . GLY A 1 114 ? -15.138 -0.708 20.155 1.00 78.06 114 GLY A O 1
ATOM 929 N N . VAL A 1 115 ? -14.147 -2.530 19.275 1.00 81.56 115 VAL A N 1
ATOM 930 C CA . VAL A 1 115 ? -13.514 -1.880 18.120 1.00 81.56 115 VAL A CA 1
ATOM 931 C C . VAL A 1 115 ? -14.466 -1.805 16.934 1.00 81.56 115 VAL A C 1
ATOM 933 O O . VAL A 1 115 ? -14.396 -0.827 16.195 1.00 81.56 115 VAL A O 1
ATOM 936 N N . TRP A 1 116 ? -15.379 -2.762 16.788 1.00 85.38 116 TRP A N 1
ATOM 937 C CA . TRP A 1 116 ? -16.306 -2.828 15.660 1.00 85.38 116 TRP A CA 1
ATOM 938 C C . TRP A 1 116 ? -17.756 -2.635 16.094 1.00 85.38 116 TRP A C 1
ATOM 940 O O . TRP A 1 116 ? -18.246 -3.319 16.985 1.00 85.38 116 TRP A O 1
ATOM 950 N N . LYS A 1 117 ? -18.460 -1.729 15.423 1.00 80.31 117 LYS A N 1
ATOM 951 C CA . LYS A 1 117 ? -19.882 -1.431 15.609 1.00 80.31 117 LYS A CA 1
ATOM 952 C C . LYS A 1 117 ? -20.739 -2.319 14.704 1.00 80.31 117 LYS A C 1
ATOM 954 O O . LYS A 1 117 ? -21.492 -1.809 13.886 1.00 80.31 117 LYS A O 1
ATOM 959 N N . PHE A 1 118 ? -20.595 -3.637 14.798 1.00 68.81 118 PHE A N 1
ATOM 960 C CA . PHE A 1 118 ? -21.461 -4.572 14.060 1.00 68.81 118 PHE A CA 1
ATOM 961 C C . PHE A 1 118 ? -22.859 -4.728 14.701 1.00 68.81 118 PHE A C 1
ATOM 963 O O . PHE A 1 118 ? -23.499 -5.761 14.520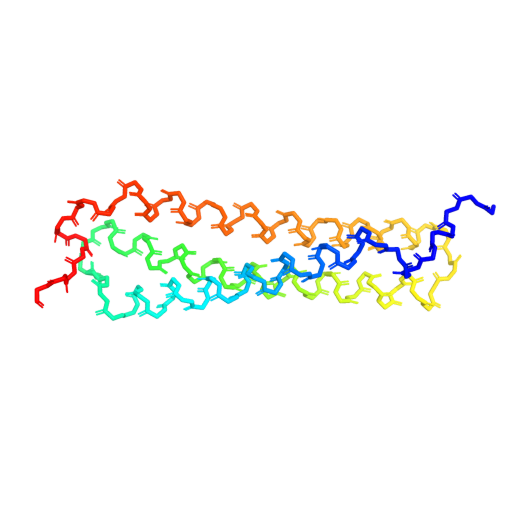 1.00 68.81 118 PHE A O 1
ATOM 970 N N . GLU A 1 119 ? -23.306 -3.729 15.469 1.00 55.47 119 GLU A N 1
ATOM 971 C CA . GLU A 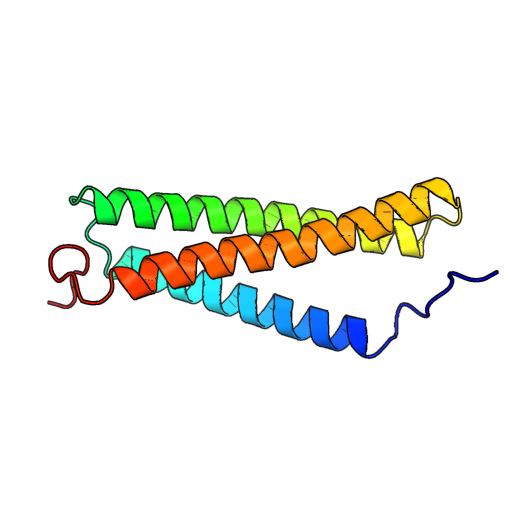1 119 ? -24.626 -3.666 16.115 1.00 55.47 119 GLU A CA 1
ATOM 972 C C . GLU A 1 119 ? -25.619 -2.870 15.266 1.00 55.47 119 GLU A C 1
ATOM 974 O O . GLU A 1 119 ? -25.235 -1.780 14.778 1.00 55.47 119 GLU A O 1
#

Foldseek 3Di:
DPPPDPCPDPVVVVLVVVLVVLVVVLVVLQVQLVPWFDCVDPLSVVLNVLSVVLVVLLVQLVVLLVQLVVCCVPPPDPVSVVSSVVSNVCSSVSNVVSSVVSVVSCVVCVPVCNGTRPD

Secondary structure (DSSP, 8-state):
------S--HHHHHHHHHHHHHHHHHHHHHHHHHHHB-TTSHHHHHHHHHHHHHHHHHHHHHHHHHHHHHHHHH---HHHHHHHHHHHHHHHHHHHHHHHHHHHHHHHTTT-TTTB---

Organism: NCBI:txid412755

Radius of gyration: 18.0 Å; chains: 1; bounding box: 47×20×46 Å